Protein AF-A0A2S9FDC1-F1 (afdb_monomer_lite)

Sequence (60 aa):
MSKLSRYSRYTGGPDPLAPPVDLREALEAIGQDVMEGTSPRRALSEMLRRGTKNMPGADK

Radius of gyration: 15.61 Å; chains: 1; bounding box: 36×33×31 Å

Structure (mmCIF, N/CA/C/O backbone):
data_AF-A0A2S9FDC1-F1
#
_entry.id   AF-A0A2S9FDC1-F1
#
loop_
_atom_site.group_PDB
_atom_site.id
_atom_site.type_symbol
_atom_site.label_atom_id
_atom_site.label_alt_id
_atom_site.label_comp_id
_atom_site.label_asym_id
_atom_site.label_entity_id
_atom_site.label_seq_id
_atom_site.pdbx_PDB_ins_code
_atom_site.Cartn_x
_atom_site.Cartn_y
_atom_site.Cartn_z
_atom_site.occupancy
_atom_site.B_iso_or_equiv
_atom_site.auth_seq_id
_atom_site.auth_comp_id
_atom_site.auth_asym_id
_atom_site.auth_atom_id
_atom_site.pdbx_PDB_model_num
ATOM 1 N N . MET A 1 1 ? 20.695 14.734 5.221 1.00 47.75 1 MET A N 1
ATOM 2 C CA . MET A 1 1 ? 21.706 14.087 4.352 1.00 47.75 1 MET A CA 1
ATOM 3 C C . MET A 1 1 ? 20.962 13.294 3.290 1.00 47.75 1 MET A C 1
ATOM 5 O O . MET A 1 1 ? 20.205 12.405 3.657 1.00 47.75 1 MET A O 1
ATOM 9 N N . SER A 1 2 ? 21.077 13.662 2.011 1.00 56.03 2 SER A N 1
ATOM 10 C CA . SER A 1 2 ? 20.445 12.909 0.921 1.00 56.03 2 SER A CA 1
ATOM 11 C C . SER A 1 2 ? 21.237 11.625 0.656 1.00 56.03 2 SER A C 1
ATOM 13 O O . SER A 1 2 ? 22.467 11.610 0.708 1.00 56.03 2 SER A O 1
ATOM 15 N N . LYS A 1 3 ? 20.533 10.516 0.429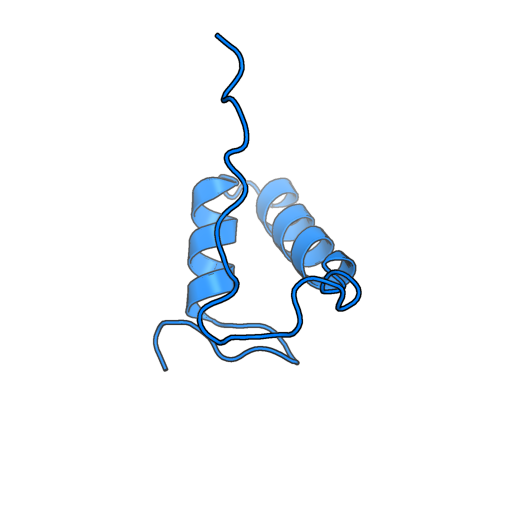 1.00 70.62 3 LYS A N 1
ATOM 16 C CA . LYS A 1 3 ? 21.149 9.230 0.096 1.00 70.62 3 LYS A CA 1
ATOM 17 C C . LYS A 1 3 ? 21.528 9.277 -1.387 1.00 70.62 3 LYS A C 1
ATOM 19 O O . LYS A 1 3 ? 20.648 9.326 -2.240 1.00 70.62 3 LYS A O 1
ATOM 24 N N . LEU A 1 4 ? 22.824 9.324 -1.695 1.00 70.12 4 LEU A N 1
ATOM 25 C CA . LEU A 1 4 ? 23.316 9.254 -3.074 1.00 70.12 4 LEU A CA 1
ATOM 26 C C . LEU A 1 4 ? 22.957 7.885 -3.667 1.00 70.12 4 LEU A C 1
ATOM 28 O O . LEU A 1 4 ? 23.357 6.851 -3.127 1.00 70.12 4 LEU A O 1
ATOM 32 N N . SER A 1 5 ? 22.209 7.876 -4.770 1.00 73.81 5 SER A N 1
ATOM 33 C CA . SER A 1 5 ? 21.936 6.647 -5.520 1.00 73.81 5 SER A CA 1
ATOM 34 C C . SER A 1 5 ? 23.192 6.247 -6.292 1.00 73.81 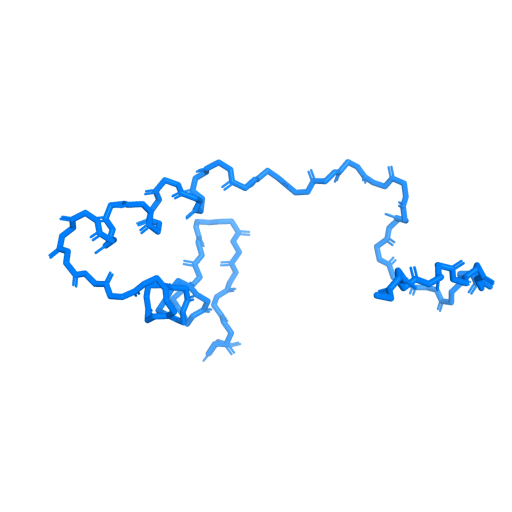5 SER A C 1
ATOM 36 O O . SER A 1 5 ? 23.723 7.039 -7.068 1.00 73.81 5 SER A O 1
ATOM 38 N N . ARG A 1 6 ? 23.700 5.032 -6.058 1.00 78.19 6 ARG A N 1
ATOM 39 C CA . ARG A 1 6 ? 24.838 4.466 -6.797 1.00 78.19 6 ARG A CA 1
ATOM 40 C C . ARG A 1 6 ? 24.309 3.515 -7.862 1.00 78.19 6 ARG A C 1
ATOM 42 O O . ARG A 1 6 ? 23.597 2.574 -7.530 1.00 78.19 6 ARG A O 1
ATOM 49 N N . TYR A 1 7 ? 24.690 3.746 -9.114 1.00 78.12 7 TYR A N 1
ATOM 50 C CA . TYR A 1 7 ? 24.403 2.821 -10.207 1.00 78.12 7 TYR A CA 1
ATOM 51 C C . TYR A 1 7 ? 25.396 1.656 -10.181 1.00 78.12 7 TYR A C 1
ATOM 53 O O . TYR A 1 7 ? 26.608 1.859 -10.096 1.00 78.12 7 TYR A O 1
ATOM 61 N N . SER A 1 8 ? 24.880 0.434 -10.258 1.00 81.19 8 SER A N 1
ATOM 62 C CA . S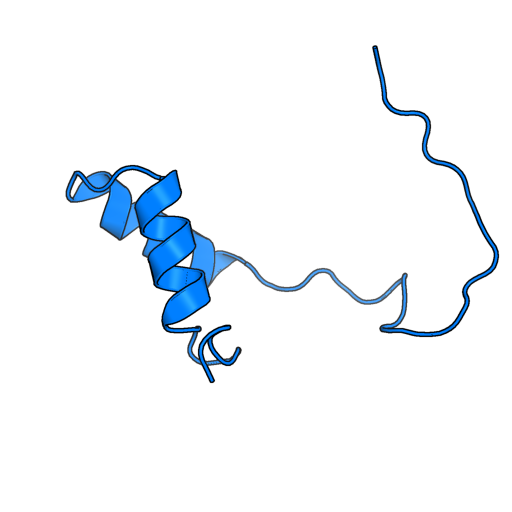ER A 1 8 ? 25.651 -0.804 -10.369 1.00 81.19 8 SER A CA 1
ATOM 63 C C . SER A 1 8 ? 25.177 -1.602 -11.577 1.00 81.19 8 SER A C 1
ATOM 65 O O . SER A 1 8 ? 24.049 -1.431 -12.040 1.00 81.19 8 SER A O 1
ATOM 67 N N . ARG A 1 9 ? 26.027 -2.502 -12.084 1.00 83.56 9 ARG A N 1
ATOM 68 C CA . ARG A 1 9 ? 25.618 -3.443 -13.130 1.00 83.56 9 ARG A CA 1
ATOM 69 C C . ARG A 1 9 ? 24.443 -4.280 -12.619 1.00 83.56 9 ARG A C 1
ATOM 71 O O . ARG A 1 9 ? 24.462 -4.723 -11.474 1.00 83.56 9 ARG A O 1
ATOM 78 N N . TYR A 1 10 ? 23.443 -4.484 -13.465 1.00 80.25 10 TYR A N 1
ATOM 79 C CA . TYR A 1 10 ? 22.305 -5.333 -13.144 1.00 80.25 10 TYR A CA 1
ATOM 80 C C . TYR A 1 10 ? 22.751 -6.799 -13.027 1.00 80.25 10 TYR A C 1
ATOM 82 O O . TYR A 1 10 ? 23.412 -7.313 -13.929 1.00 80.25 10 TYR A O 1
ATOM 90 N N . THR A 1 11 ? 22.430 -7.455 -11.909 1.00 85.88 11 THR A N 1
ATOM 91 C CA . THR A 1 11 ? 22.901 -8.814 -11.569 1.00 85.88 11 THR A CA 1
ATOM 92 C C . THR A 1 11 ? 21.814 -9.888 -11.682 1.00 85.88 11 THR A C 1
ATOM 94 O O . THR A 1 11 ? 22.005 -10.995 -11.189 1.00 85.88 11 THR A O 1
ATOM 97 N N . GLY A 1 12 ? 20.687 -9.578 -12.331 1.00 79.44 12 GLY A N 1
ATOM 98 C CA . GLY A 1 12 ? 19.510 -10.449 -12.407 1.00 79.44 12 GLY A CA 1
ATOM 99 C C . GLY A 1 12 ? 18.453 -10.107 -11.351 1.00 79.44 12 GLY A C 1
ATOM 100 O O . GLY A 1 12 ? 18.779 -9.645 -10.258 1.00 79.44 12 GLY A O 1
ATOM 101 N N . GLY A 1 13 ? 17.181 -10.292 -11.706 1.00 81.62 13 GLY A N 1
ATOM 102 C CA . GLY A 1 13 ? 16.011 -9.928 -10.904 1.00 81.62 13 GLY A CA 1
ATOM 103 C C . GLY A 1 13 ? 14.799 -9.620 -11.796 1.00 81.62 13 GLY A C 1
ATOM 104 O O . GLY A 1 13 ? 14.795 -9.988 -12.970 1.00 81.62 13 GLY A O 1
ATOM 105 N N . PRO A 1 14 ? 13.769 -8.939 -11.277 1.00 80.75 14 PRO A N 1
ATOM 106 C CA . PRO A 1 14 ? 12.747 -8.302 -12.105 1.00 80.75 14 PRO A CA 1
ATOM 107 C C . PRO A 1 14 ? 13.366 -7.197 -12.972 1.00 80.75 14 PRO A C 1
ATOM 109 O O . PRO A 1 14 ? 14.353 -6.578 -12.557 1.00 80.75 14 PRO A O 1
ATOM 112 N N . ASP A 1 15 ? 12.809 -6.957 -14.162 1.00 85.81 15 ASP A N 1
ATOM 113 C CA . ASP A 1 15 ? 13.245 -5.873 -15.051 1.00 85.81 15 ASP A CA 1
ATOM 114 C C . ASP A 1 15 ? 13.269 -4.538 -14.276 1.00 85.81 15 ASP A C 1
ATOM 116 O O . ASP A 1 15 ? 12.239 -4.132 -13.733 1.00 85.81 15 ASP A O 1
ATOM 120 N N . PRO A 1 16 ? 14.425 -3.851 -14.184 1.00 82.31 16 PRO A N 1
ATOM 121 C CA . PRO A 1 16 ? 14.535 -2.596 -13.446 1.00 82.31 16 PRO A CA 1
ATOM 122 C C . PRO A 1 16 ? 13.714 -1.460 -14.071 1.00 82.31 16 PRO A C 1
ATOM 124 O O . PRO A 1 16 ? 13.495 -0.445 -13.412 1.00 82.31 16 PRO A O 1
ATOM 127 N N . LEU A 1 17 ? 13.287 -1.614 -15.327 1.00 86.00 17 LEU A N 1
ATOM 128 C CA . LEU A 1 17 ? 12.422 -0.685 -16.049 1.00 86.00 17 LEU A CA 1
ATOM 129 C C . LEU A 1 17 ? 10.963 -1.153 -16.104 1.00 86.00 17 LEU A C 1
ATOM 131 O O . LEU A 1 17 ? 10.141 -0.483 -16.734 1.00 86.00 17 LEU A O 1
ATOM 135 N N . ALA A 1 18 ? 10.622 -2.265 -15.443 1.00 87.88 18 ALA A N 1
ATOM 136 C CA . ALA A 1 18 ? 9.237 -2.688 -15.332 1.00 87.88 18 ALA A CA 1
ATOM 137 C C . ALA A 1 18 ? 8.400 -1.571 -14.684 1.00 87.88 18 ALA A C 1
ATOM 139 O O . ALA A 1 18 ? 8.870 -0.901 -13.755 1.00 87.88 18 ALA A O 1
ATOM 140 N N . PRO A 1 19 ? 7.147 -1.377 -15.131 1.00 86.88 19 PRO A N 1
ATOM 141 C CA . PRO A 1 19 ? 6.229 -0.478 -14.456 1.00 86.88 19 PRO A CA 1
ATOM 142 C C . PRO A 1 19 ? 6.151 -0.812 -12.960 1.00 86.88 19 PRO A C 1
ATOM 144 O O . PRO A 1 19 ? 6.152 -1.995 -12.599 1.00 86.88 19 PRO A O 1
ATOM 147 N N . PRO A 1 20 ? 6.056 0.200 -12.080 1.00 82.75 20 PRO A N 1
ATOM 148 C CA . PRO A 1 20 ? 5.846 -0.043 -10.664 1.00 82.75 20 PRO A CA 1
ATOM 149 C C . PRO A 1 20 ? 4.601 -0.900 -10.444 1.00 82.75 20 PRO A C 1
ATOM 151 O O . PRO A 1 20 ? 3.605 -0.766 -11.159 1.00 82.75 20 PRO A O 1
ATOM 154 N N . VAL A 1 21 ? 4.645 -1.747 -9.418 1.00 81.62 21 VAL A N 1
ATOM 155 C CA . VAL A 1 21 ? 3.461 -2.486 -8.976 1.00 81.62 21 VAL A CA 1
ATOM 156 C C . VAL A 1 21 ? 2.338 -1.515 -8.609 1.00 81.62 21 VAL A C 1
ATOM 158 O O . VAL A 1 21 ? 2.574 -0.464 -8.010 1.00 81.62 21 VAL A O 1
ATOM 161 N N . ASP A 1 22 ? 1.108 -1.870 -8.969 1.00 86.56 22 ASP A N 1
ATOM 162 C CA . ASP A 1 22 ? -0.062 -1.095 -8.581 1.00 86.56 22 ASP A CA 1
ATOM 163 C C . ASP A 1 22 ? -0.351 -1.289 -7.089 1.00 86.56 22 ASP A C 1
ATOM 165 O O . ASP A 1 22 ? -0.704 -2.381 -6.644 1.00 86.56 22 ASP A O 1
ATOM 169 N N . LEU A 1 23 ? -0.180 -0.219 -6.313 1.00 86.62 23 LEU A N 1
ATOM 170 C CA . LEU A 1 23 ? -0.331 -0.237 -4.858 1.00 86.62 23 LEU A CA 1
ATOM 171 C C . LEU A 1 23 ? -1.709 0.230 -4.381 1.00 86.62 23 LEU A C 1
ATOM 173 O O . LEU A 1 23 ? -1.936 0.251 -3.175 1.00 86.62 23 LEU A O 1
ATOM 177 N N . ARG A 1 24 ? -2.623 0.635 -5.274 1.00 90.50 24 ARG A N 1
ATOM 178 C CA . ARG A 1 24 ? -3.867 1.314 -4.864 1.00 90.50 24 ARG A CA 1
ATOM 179 C C . ARG A 1 24 ? -4.713 0.478 -3.905 1.00 90.50 24 ARG A C 1
ATOM 181 O O . ARG A 1 24 ? -5.060 0.970 -2.839 1.00 90.50 24 ARG A O 1
ATOM 188 N N . GLU A 1 25 ? -4.958 -0.786 -4.243 1.00 87.19 25 GLU A N 1
ATOM 189 C CA . GLU A 1 25 ? -5.726 -1.718 -3.401 1.00 87.19 25 GLU A CA 1
ATOM 190 C C . GLU A 1 25 ? -5.072 -1.913 -2.021 1.00 87.19 25 GLU A C 1
ATOM 192 O O . GLU A 1 25 ? -5.738 -1.871 -0.989 1.00 87.19 25 GLU A O 1
ATOM 197 N N . ALA A 1 26 ? -3.746 -2.077 -1.990 1.00 88.88 26 ALA A N 1
ATOM 198 C CA . ALA A 1 26 ? -2.994 -2.254 -0.750 1.00 88.88 26 ALA A CA 1
ATOM 199 C C . ALA A 1 26 ? -3.063 -1.006 0.144 1.00 88.88 26 ALA A C 1
ATOM 201 O O . ALA A 1 26 ? -3.249 -1.109 1.357 1.00 88.88 26 ALA A O 1
ATOM 202 N N . LEU A 1 27 ? -2.939 0.178 -0.459 1.00 90.94 27 LEU A N 1
ATOM 203 C CA . LEU A 1 27 ? -3.025 1.454 0.246 1.00 90.94 27 LEU A CA 1
ATOM 204 C C . LEU A 1 27 ? -4.436 1.723 0.770 1.00 90.94 27 LEU A C 1
ATOM 206 O O . LEU A 1 27 ? -4.573 2.219 1.885 1.00 90.94 27 LEU A O 1
ATOM 210 N N . GLU A 1 28 ? -5.468 1.367 0.007 1.00 92.75 28 GLU A N 1
ATOM 211 C CA . GLU A 1 28 ? -6.859 1.470 0.443 1.00 92.75 28 GLU A CA 1
ATOM 212 C C . GLU A 1 28 ? -7.121 0.578 1.661 1.00 92.75 28 GLU A C 1
ATOM 214 O O . GLU A 1 28 ? -7.624 1.065 2.670 1.00 92.75 28 GLU A O 1
ATOM 219 N N . ALA A 1 29 ? -6.690 -0.686 1.622 1.00 89.88 29 ALA A N 1
ATOM 220 C CA . ALA A 1 29 ? -6.857 -1.614 2.740 1.00 89.88 29 ALA A CA 1
ATOM 221 C C . ALA A 1 29 ? -6.140 -1.140 4.017 1.00 89.88 29 ALA A C 1
ATOM 223 O O . ALA A 1 29 ? -6.724 -1.163 5.097 1.00 89.88 29 ALA A O 1
ATOM 224 N N . ILE A 1 30 ? -4.894 -0.663 3.905 1.00 91.12 30 ILE A N 1
ATOM 225 C CA . ILE A 1 30 ? -4.172 -0.079 5.048 1.00 91.12 30 ILE A CA 1
ATOM 226 C C . ILE A 1 30 ? -4.892 1.175 5.558 1.00 91.12 30 ILE A C 1
ATOM 228 O O . ILE A 1 30 ? -4.972 1.390 6.766 1.00 91.12 30 ILE A O 1
ATOM 232 N N . GLY A 1 31 ? -5.406 2.007 4.650 1.00 93.38 31 GLY A N 1
ATOM 233 C CA . GLY A 1 31 ? -6.164 3.205 4.991 1.00 93.38 31 GLY A CA 1
ATOM 234 C C . GLY A 1 31 ? -7.403 2.887 5.825 1.00 93.38 31 GLY A C 1
ATOM 235 O O . GLY A 1 31 ? -7.618 3.546 6.840 1.00 93.38 31 GLY A O 1
ATOM 236 N N . GLN A 1 32 ? -8.166 1.857 5.447 1.00 94.44 32 GLN A N 1
ATOM 237 C CA . GLN A 1 32 ? -9.324 1.397 6.221 1.00 94.44 32 GLN A CA 1
ATOM 238 C C . GLN A 1 32 ? -8.915 0.937 7.623 1.00 94.44 32 GLN A C 1
ATOM 240 O O . GLN A 1 32 ? -9.422 1.478 8.603 1.00 94.44 32 GLN A O 1
ATOM 245 N N . ASP A 1 33 ? -7.914 0.056 7.732 1.00 92.69 33 ASP A N 1
ATOM 246 C CA . ASP A 1 33 ? -7.431 -0.448 9.027 1.00 92.69 33 ASP A CA 1
ATOM 247 C C . ASP A 1 33 ? -6.998 0.714 9.954 1.00 92.69 33 ASP A C 1
ATOM 249 O O . ASP A 1 33 ? -7.242 0.696 11.165 1.00 92.69 33 ASP A O 1
ATOM 253 N N . VAL A 1 34 ? -6.368 1.755 9.393 1.00 95.62 34 VAL A N 1
ATOM 254 C CA . VAL A 1 34 ? -5.952 2.953 10.142 1.00 95.62 34 VAL A CA 1
ATOM 255 C C . VAL A 1 34 ? -7.138 3.810 10.573 1.00 95.62 34 VAL A C 1
ATOM 257 O O . VAL A 1 34 ? -7.162 4.275 11.713 1.00 95.62 34 VAL A O 1
ATOM 260 N N . MET A 1 35 ? -8.124 4.013 9.699 1.00 95.44 35 MET A N 1
ATOM 261 C CA . MET A 1 35 ? -9.349 4.747 10.037 1.00 95.44 35 MET A CA 1
ATOM 262 C C . MET A 1 35 ? -10.180 4.027 11.110 1.00 95.44 35 MET A C 1
ATOM 264 O O . MET A 1 35 ? -10.846 4.690 11.902 1.00 95.44 35 MET A O 1
ATOM 268 N N . GLU A 1 36 ? -10.072 2.701 11.209 1.00 96.00 36 GLU A N 1
ATOM 269 C CA . GLU A 1 36 ? -10.650 1.885 12.288 1.00 96.00 36 GLU A CA 1
ATOM 270 C C . GLU A 1 36 ? -9.862 1.962 13.613 1.00 96.00 36 GLU A C 1
ATOM 272 O O . GLU A 1 36 ? -10.273 1.395 14.627 1.00 96.00 36 GLU A O 1
ATOM 277 N N . GLY A 1 37 ? -8.740 2.690 13.641 1.00 95.19 37 GLY A N 1
ATOM 278 C CA . GLY A 1 37 ? -7.924 2.919 14.837 1.00 95.19 37 GLY A CA 1
ATOM 279 C C . GLY A 1 37 ? -6.686 2.026 14.946 1.00 95.19 37 GLY A C 1
ATOM 280 O O . GLY A 1 37 ? -5.968 2.085 15.950 1.00 95.19 37 GLY A O 1
ATOM 281 N N . THR A 1 38 ? -6.380 1.217 13.928 1.00 95.5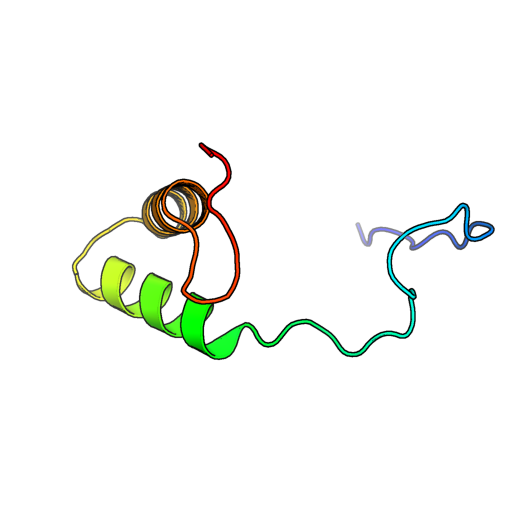6 38 THR A N 1
ATOM 282 C CA . THR A 1 38 ? -5.140 0.434 13.904 1.00 95.56 38 THR A CA 1
ATOM 283 C C . THR A 1 38 ? -3.942 1.339 13.627 1.00 95.56 38 THR A C 1
ATOM 285 O O . THR A 1 38 ? -3.957 2.196 12.750 1.00 95.56 38 THR A O 1
ATOM 288 N N . SER A 1 39 ? -2.829 1.136 14.336 1.00 96.88 39 SER A N 1
ATOM 289 C CA . SER A 1 39 ? -1.597 1.858 13.990 1.00 96.88 39 SER A CA 1
ATOM 290 C C . SER A 1 39 ? -1.122 1.503 12.563 1.00 96.88 39 SER A C 1
ATOM 292 O O . SER A 1 39 ? -1.123 0.315 12.222 1.00 96.88 39 SER A O 1
ATOM 294 N N . PRO A 1 40 ? -0.596 2.457 11.768 1.00 92.56 40 PRO A N 1
ATOM 295 C CA . PRO A 1 40 ? -0.133 2.193 10.399 1.00 92.56 40 PRO A CA 1
ATOM 296 C C . PRO A 1 40 ? 0.895 1.062 10.301 1.00 92.56 40 PRO A C 1
ATOM 298 O O . PRO A 1 40 ? 0.844 0.227 9.402 1.00 92.56 40 PRO A O 1
ATOM 301 N N . ARG A 1 41 ? 1.809 0.984 11.279 1.00 95.50 41 ARG A N 1
ATOM 302 C CA . ARG A 1 41 ? 2.813 -0.085 11.347 1.00 95.50 41 ARG A CA 1
ATOM 303 C C . ARG A 1 41 ? 2.170 -1.462 11.514 1.00 95.50 41 ARG A C 1
ATOM 305 O O . ARG A 1 41 ? 2.630 -2.420 10.905 1.00 95.50 41 ARG A O 1
ATOM 312 N N . ARG A 1 42 ? 1.125 -1.561 12.341 1.00 94.31 42 ARG A N 1
ATOM 313 C CA . ARG A 1 42 ? 0.416 -2.822 12.588 1.00 94.31 42 ARG A CA 1
ATOM 314 C C . ARG A 1 42 ? -0.429 -3.228 11.384 1.00 94.31 42 ARG A C 1
ATOM 316 O O . ARG A 1 42 ? -0.333 -4.378 10.984 1.00 94.31 42 ARG A O 1
ATOM 323 N N . ALA A 1 43 ? -1.150 -2.291 10.768 1.00 94.88 43 ALA A N 1
ATOM 324 C CA . ALA A 1 43 ? -1.895 -2.534 9.530 1.00 94.88 43 ALA A CA 1
ATOM 325 C C . ALA A 1 43 ? -0.977 -3.053 8.407 1.00 94.88 43 ALA A C 1
ATOM 327 O O . ALA A 1 43 ? -1.279 -4.054 7.762 1.00 94.88 43 ALA A O 1
ATOM 328 N N . LEU A 1 44 ? 0.206 -2.446 8.240 1.00 92.62 44 LEU A N 1
ATOM 329 C CA . LEU A 1 44 ? 1.207 -2.909 7.276 1.00 92.62 44 LEU A CA 1
ATOM 330 C C . LEU A 1 44 ? 1.712 -4.325 7.591 1.00 92.62 44 LEU A C 1
ATOM 332 O O . LEU A 1 44 ? 1.778 -5.159 6.692 1.00 92.62 44 LEU A O 1
ATOM 336 N N . SER A 1 45 ? 2.068 -4.608 8.849 1.00 93.50 45 SER A N 1
ATOM 337 C CA . SER A 1 45 ? 2.504 -5.951 9.249 1.00 93.50 45 SER A CA 1
ATOM 338 C C . SER A 1 45 ? 1.430 -6.999 8.971 1.00 93.50 45 SER A C 1
ATOM 340 O O . SER A 1 45 ? 1.744 -8.035 8.402 1.00 93.50 45 SER A O 1
ATOM 342 N N . GLU A 1 46 ? 0.173 -6.717 9.307 1.00 92.69 46 GLU A N 1
ATOM 343 C CA . GLU A 1 46 ? -0.959 -7.613 9.054 1.00 92.69 46 GLU A CA 1
ATOM 344 C C . GLU A 1 46 ? -1.217 -7.824 7.557 1.00 92.69 46 GLU A C 1
ATOM 346 O O . GLU A 1 46 ? -1.444 -8.955 7.128 1.00 92.69 46 GLU A O 1
ATOM 351 N N . MET A 1 47 ? -1.128 -6.767 6.745 1.00 91.31 47 MET A N 1
ATOM 352 C CA . MET A 1 47 ? -1.247 -6.860 5.289 1.00 91.31 47 MET A CA 1
ATOM 353 C C . MET A 1 47 ? -0.147 -7.745 4.686 1.00 91.31 47 MET A C 1
ATOM 355 O O . MET A 1 47 ? -0.443 -8.622 3.879 1.00 91.31 47 MET A O 1
ATOM 359 N N . LEU A 1 48 ? 1.112 -7.552 5.092 1.00 91.31 48 LEU A N 1
ATOM 360 C CA . LEU A 1 48 ? 2.232 -8.380 4.632 1.00 91.31 48 LEU A CA 1
ATOM 361 C C . LEU A 1 48 ? 2.089 -9.832 5.098 1.00 91.31 48 LEU A C 1
ATOM 363 O O . LEU A 1 48 ? 2.414 -10.743 4.343 1.00 91.31 48 LEU A O 1
ATOM 367 N N . ARG A 1 49 ? 1.553 -10.043 6.305 1.00 92.38 49 ARG A N 1
ATOM 368 C CA . ARG A 1 49 ? 1.274 -11.366 6.869 1.00 92.38 49 ARG A CA 1
ATOM 369 C C . ARG A 1 49 ? 0.241 -12.135 6.047 1.00 92.38 49 ARG A C 1
ATOM 371 O O . ARG A 1 49 ? 0.458 -13.281 5.663 1.00 92.38 49 ARG A O 1
ATOM 378 N N . ARG A 1 50 ? -0.906 -11.497 5.785 1.00 91.38 50 ARG A N 1
ATOM 379 C CA . ARG A 1 50 ? -2.071 -12.114 5.127 1.00 91.38 50 ARG A CA 1
ATOM 380 C C . ARG A 1 50 ? -1.923 -12.200 3.604 1.00 91.38 50 ARG A C 1
ATOM 382 O O . ARG A 1 50 ? -2.471 -13.118 2.991 1.00 91.38 50 ARG A O 1
ATOM 389 N N . GLY A 1 51 ? -1.150 -11.289 3.014 1.00 86.81 51 GLY A N 1
ATOM 390 C CA . GLY A 1 51 ? -1.057 -11.098 1.569 1.00 86.81 51 GLY A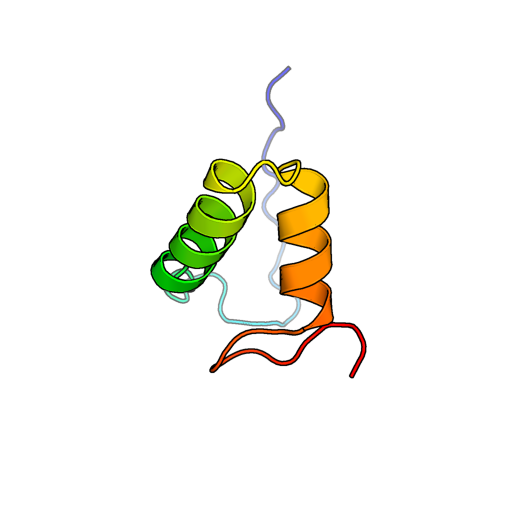 CA 1
ATOM 391 C C . GLY A 1 51 ? -2.238 -10.305 1.004 1.00 86.81 51 GLY A C 1
ATOM 392 O O . GLY A 1 51 ? -3.141 -9.879 1.724 1.00 86.81 51 GLY A O 1
ATOM 393 N N . THR A 1 52 ? -2.235 -10.105 -0.308 1.00 83.69 52 THR A N 1
ATOM 394 C CA . THR A 1 52 ? -3.341 -9.499 -1.061 1.00 83.69 52 THR A CA 1
ATOM 395 C C . THR A 1 52 ? -3.911 -10.508 -2.053 1.00 83.69 52 THR A C 1
ATOM 397 O O . THR A 1 52 ? -3.417 -11.629 -2.185 1.00 83.69 52 THR A O 1
ATOM 400 N N . LYS A 1 53 ? -4.949 -10.113 -2.795 1.00 81.56 53 LYS A N 1
ATOM 401 C CA . LYS A 1 53 ? -5.552 -10.955 -3.834 1.00 81.56 53 LYS A CA 1
ATOM 402 C C . LYS A 1 53 ? -4.537 -11.451 -4.874 1.00 81.56 53 LYS A C 1
ATOM 404 O O . LYS A 1 53 ? -4.674 -12.563 -5.372 1.00 81.56 53 LYS A O 1
ATOM 409 N N . ASN A 1 54 ? -3.523 -10.637 -5.174 1.00 80.81 54 ASN A N 1
ATOM 410 C CA . ASN A 1 54 ? -2.541 -10.899 -6.22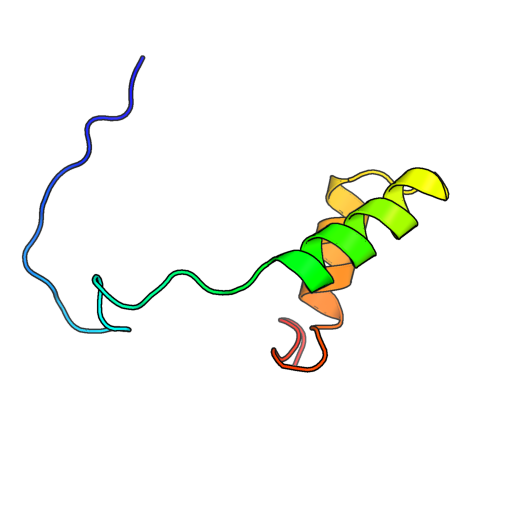8 1.00 80.81 54 ASN A CA 1
ATOM 411 C C . ASN A 1 54 ? -1.140 -11.222 -5.689 1.00 80.81 54 ASN A C 1
ATOM 413 O O . ASN A 1 54 ? -0.238 -11.498 -6.478 1.00 80.81 54 ASN A O 1
ATOM 417 N N . MET A 1 55 ? -0.931 -11.162 -4.370 1.00 81.38 55 MET A N 1
ATOM 418 C CA . MET A 1 55 ? 0.385 -11.349 -3.766 1.00 81.38 55 MET A CA 1
ATOM 419 C C . MET A 1 55 ? 0.285 -12.231 -2.514 1.00 81.38 55 MET A C 1
ATOM 421 O O . MET A 1 55 ? -0.465 -11.892 -1.597 1.00 81.38 55 MET A O 1
ATOM 425 N N . PRO A 1 56 ? 1.022 -13.353 -2.443 1.00 85.50 56 PRO A N 1
ATOM 426 C CA . PRO A 1 56 ? 1.022 -14.201 -1.258 1.00 85.50 56 PRO A CA 1
ATOM 427 C C . PRO A 1 56 ? 1.577 -13.449 -0.042 1.00 85.50 56 PRO A C 1
ATOM 429 O O . PRO A 1 56 ? 2.428 -12.569 -0.172 1.00 85.50 56 PRO A O 1
ATOM 432 N N . GLY A 1 57 ? 1.066 -13.794 1.141 1.00 88.12 57 GLY A N 1
ATOM 433 C CA . GLY A 1 57 ? 1.580 -13.273 2.405 1.00 88.12 57 GLY A CA 1
ATOM 434 C C . GLY A 1 57 ? 2.961 -13.837 2.727 1.00 88.12 57 GLY A C 1
ATOM 435 O O . GLY A 1 57 ? 3.299 -14.931 2.285 1.00 88.12 57 GLY A O 1
ATOM 436 N N . ALA A 1 58 ? 3.740 -13.099 3.513 1.00 88.31 58 ALA A N 1
ATOM 437 C CA . ALA A 1 58 ? 5.100 -13.468 3.909 1.00 88.31 58 ALA A CA 1
ATOM 438 C C . ALA A 1 58 ? 5.167 -14.687 4.847 1.00 88.31 58 ALA A C 1
ATOM 440 O O . ALA A 1 58 ? 6.235 -15.259 5.041 1.00 88.31 58 ALA A O 1
ATOM 441 N N . ASP A 1 59 ? 4.030 -15.077 5.419 1.00 80.69 59 ASP A N 1
ATOM 442 C CA . ASP A 1 59 ? 3.899 -16.207 6.341 1.00 80.69 59 ASP A CA 1
ATOM 443 C C . ASP A 1 59 ? 3.582 -17.528 5.621 1.00 80.69 59 ASP A C 1
ATOM 445 O O . ASP A 1 59 ? 3.364 -18.549 6.276 1.00 80.69 59 ASP A O 1
ATOM 449 N N . LYS A 1 60 ? 3.492 -17.499 4.287 1.00 56.97 60 LYS A N 1
ATOM 450 C CA . LYS A 1 60 ? 3.199 -18.657 3.439 1.00 56.97 60 LYS A CA 1
ATOM 451 C C . LYS A 1 60 ? 4.441 -19.183 2.738 1.00 56.97 60 LYS A C 1
ATOM 453 O O . LYS A 1 60 ? 5.263 -18.358 2.285 1.00 56.97 60 LYS A O 1
#

pLDDT: mean 85.61, std 9.75, range [47.75, 96.88]

Secondary structure (DSSP, 8-state):
---PPPP----SSS-TTSPPP--HHHHHHHHHHHHTT--HHHHHHHHHHHEETTEE-TT-

Foldseek 3Di:
DDDDDDDDPDPDDPDPPPDDDDCPVVVVQLVVCVVVPDDSVVSVLVCLQCDDPVGHHPVD